Protein AF-A0A2S0S4C8-F1 (afdb_monomer_lite)

Organism: NCBI:txid104198

Structure (mmCIF, N/CA/C/O backbone):
data_AF-A0A2S0S4C8-F1
#
_entry.id   AF-A0A2S0S4C8-F1
#
loop_
_atom_site.group_PDB
_atom_site.id
_atom_site.type_symbol
_atom_site.label_atom_id
_atom_site.label_alt_id
_atom_site.label_comp_id
_atom_site.label_asym_id
_atom_site.label_entity_id
_atom_site.label_seq_id
_atom_site.pdbx_PDB_ins_code
_atom_site.Cartn_x
_atom_site.Cartn_y
_atom_site.Cartn_z
_atom_site.occupancy
_atom_site.B_iso_or_equiv
_atom_site.auth_seq_id
_atom_site.auth_comp_id
_atom_site.auth_asym_id
_atom_site.auth_atom_id
_atom_site.pdbx_PDB_model_num
ATOM 1 N N . MET A 1 1 ? 17.333 23.451 -3.958 1.00 35.09 1 MET A N 1
ATOM 2 C CA . MET A 1 1 ? 18.362 22.528 -4.488 1.00 35.09 1 MET A CA 1
ATOM 3 C C . MET A 1 1 ? 17.725 21.161 -4.698 1.00 35.09 1 MET A C 1
ATOM 5 O O . MET A 1 1 ? 17.191 20.612 -3.745 1.00 35.09 1 MET A O 1
ATOM 9 N N . LYS A 1 2 ? 17.699 20.638 -5.932 1.00 35.78 2 LYS A N 1
ATOM 10 C CA . LYS A 1 2 ? 17.248 19.262 -6.200 1.00 35.78 2 LYS A CA 1
ATOM 11 C C . LYS A 1 2 ? 18.359 18.315 -5.744 1.00 35.78 2 LYS A C 1
ATOM 13 O O . LYS A 1 2 ? 19.420 18.303 -6.359 1.00 35.78 2 LYS A O 1
ATOM 18 N N . HIS A 1 3 ? 18.138 17.565 -4.667 1.00 39.59 3 HIS A N 1
ATOM 19 C CA . HIS A 1 3 ? 19.027 16.464 -4.304 1.00 39.59 3 HIS A CA 1
ATOM 20 C C . HIS A 1 3 ? 18.935 15.401 -5.400 1.00 39.59 3 HIS A C 1
ATOM 22 O O . HIS A 1 3 ? 17.893 14.778 -5.596 1.00 39.59 3 HIS A O 1
ATOM 28 N N . ILE A 1 4 ? 20.014 15.251 -6.164 1.00 44.78 4 ILE A N 1
ATOM 29 C CA . ILE A 1 4 ? 20.167 14.166 -7.127 1.00 44.78 4 ILE A CA 1
ATOM 30 C C . ILE A 1 4 ? 20.484 12.928 -6.290 1.00 44.78 4 ILE A C 1
ATOM 32 O O . I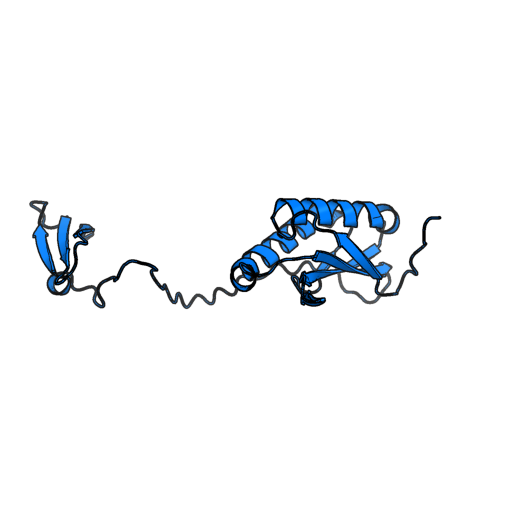LE A 1 4 ? 21.588 12.805 -5.761 1.00 44.78 4 ILE A O 1
ATOM 36 N N . ASN A 1 5 ? 19.494 12.054 -6.100 1.00 52.09 5 ASN A N 1
ATOM 37 C CA . ASN A 1 5 ? 19.708 10.805 -5.379 1.00 52.09 5 ASN A CA 1
ATOM 38 C C . ASN A 1 5 ? 20.685 9.923 -6.166 1.00 52.09 5 ASN A C 1
ATOM 40 O O . ASN A 1 5 ? 20.527 9.774 -7.382 1.00 52.09 5 ASN A O 1
ATOM 44 N N . PRO A 1 6 ? 21.696 9.333 -5.508 1.00 53.34 6 PRO A N 1
ATOM 45 C CA . PRO A 1 6 ? 22.630 8.450 -6.181 1.00 53.34 6 PRO A CA 1
ATOM 46 C C . PRO A 1 6 ? 21.874 7.236 -6.732 1.00 53.34 6 PRO A C 1
ATOM 48 O O . PRO A 1 6 ? 21.237 6.484 -5.992 1.00 53.34 6 PRO A O 1
ATOM 51 N N . ILE A 1 7 ? 21.962 7.055 -8.052 1.00 60.59 7 ILE A N 1
ATOM 52 C CA . ILE A 1 7 ? 21.388 5.942 -8.817 1.00 60.59 7 ILE A CA 1
ATOM 53 C C . ILE A 1 7 ? 22.094 4.650 -8.374 1.00 60.59 7 ILE A C 1
ATOM 55 O O . ILE A 1 7 ? 23.084 4.253 -8.980 1.00 60.59 7 ILE A O 1
ATOM 59 N N . SER A 1 8 ? 21.688 4.074 -7.236 1.00 66.00 8 SER A N 1
ATOM 60 C CA . SER A 1 8 ? 22.036 2.727 -6.724 1.00 66.00 8 SER A CA 1
ATOM 61 C C . SER A 1 8 ? 21.808 2.556 -5.213 1.00 66.00 8 SER A C 1
ATOM 63 O O . SER A 1 8 ? 21.848 1.417 -4.732 1.00 66.00 8 SER A O 1
ATOM 65 N N . ALA A 1 9 ? 21.563 3.625 -4.451 1.00 83.94 9 ALA A N 1
ATOM 66 C CA . ALA A 1 9 ? 21.310 3.525 -3.013 1.00 83.94 9 ALA A CA 1
ATOM 67 C C . ALA A 1 9 ? 19.819 3.328 -2.706 1.00 83.94 9 ALA A C 1
ATOM 69 O O . ALA A 1 9 ? 18.946 3.787 -3.446 1.00 83.94 9 ALA A O 1
ATOM 70 N N . TRP A 1 10 ? 19.531 2.649 -1.596 1.00 90.31 10 TRP A N 1
ATOM 71 C CA . TRP A 1 10 ? 18.191 2.674 -1.016 1.00 90.31 10 TRP A CA 1
ATOM 72 C C . TRP A 1 10 ? 17.908 4.068 -0.471 1.00 90.31 10 TRP A C 1
ATOM 74 O O . TRP A 1 10 ? 18.728 4.627 0.253 1.00 90.31 10 TRP A O 1
ATOM 84 N N . THR A 1 11 ? 16.751 4.609 -0.828 1.00 93.06 11 THR A N 1
ATOM 85 C CA . THR A 1 11 ? 16.300 5.933 -0.411 1.00 93.06 11 THR A CA 1
ATOM 86 C C . THR A 1 11 ? 14.918 5.834 0.211 1.00 93.06 11 THR A C 1
ATOM 88 O O . THR A 1 11 ? 14.076 5.079 -0.272 1.00 93.06 11 THR A O 1
ATOM 91 N N . ASP A 1 12 ? 14.674 6.627 1.249 1.00 9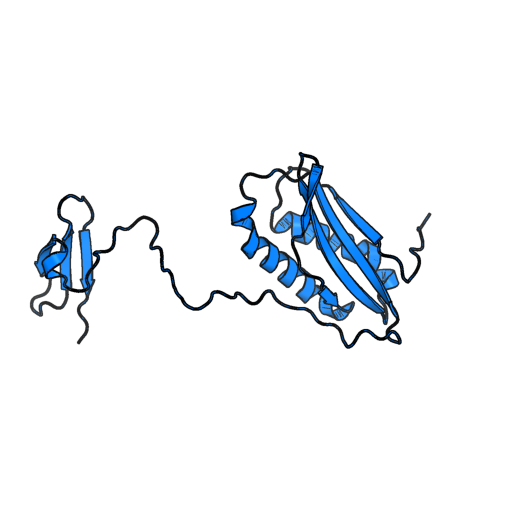4.81 12 ASP A N 1
ATOM 92 C CA . ASP A 1 12 ? 13.360 6.749 1.868 1.00 94.81 12 ASP A CA 1
ATOM 93 C C . ASP A 1 12 ? 12.702 8.071 1.469 1.00 94.81 12 ASP A C 1
ATOM 95 O O . ASP A 1 12 ? 13.284 9.147 1.601 1.00 94.81 12 ASP A O 1
ATOM 99 N N . TYR A 1 13 ? 11.455 7.988 1.020 1.00 95.75 13 TYR A N 1
ATOM 100 C CA . TYR A 1 13 ? 10.559 9.128 0.878 1.00 95.75 13 TYR A CA 1
ATOM 101 C C . TYR A 1 13 ? 9.462 9.025 1.941 1.00 95.75 13 TYR A C 1
ATOM 103 O O . TYR A 1 13 ? 8.756 8.021 2.010 1.00 95.75 13 TYR A O 1
ATOM 111 N N . SER A 1 14 ? 9.336 10.043 2.793 1.00 96.06 14 SER A N 1
ATOM 112 C CA . SER A 1 14 ? 8.334 10.080 3.865 1.00 96.06 14 SER A CA 1
ATOM 113 C C . SER A 1 14 ? 7.162 10.984 3.489 1.00 96.06 14 SER A C 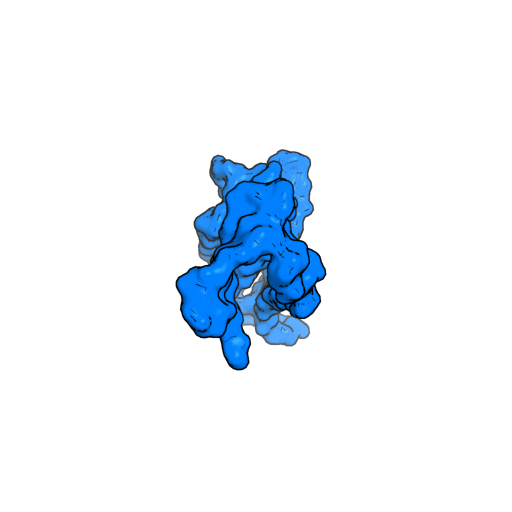1
ATOM 115 O O . SER A 1 14 ? 7.367 12.071 2.955 1.00 96.06 14 SER A O 1
ATOM 117 N N . TYR A 1 15 ? 5.950 10.546 3.815 1.00 96.31 15 TYR A N 1
ATOM 118 C CA . TYR A 1 15 ? 4.716 11.311 3.683 1.00 96.31 15 TYR A CA 1
ATOM 119 C C . TYR A 1 15 ? 4.007 11.362 5.037 1.00 96.31 15 TYR A C 1
ATOM 121 O O . TYR A 1 15 ? 3.590 10.323 5.555 1.00 96.31 15 TYR A O 1
ATOM 129 N N . GLU A 1 16 ? 3.892 12.560 5.603 1.00 94.88 16 GLU A N 1
ATOM 130 C CA . GLU A 1 16 ? 3.265 12.792 6.908 1.00 94.88 16 GLU A CA 1
ATOM 131 C C . GLU A 1 16 ? 1.737 12.650 6.814 1.00 94.88 16 GLU A C 1
ATOM 133 O O . GLU A 1 16 ? 1.103 13.138 5.873 1.00 94.88 16 GLU A O 1
ATOM 138 N N . LEU A 1 17 ? 1.136 11.970 7.791 1.00 92.44 17 LEU A N 1
ATOM 139 C CA . LEU A 1 17 ? -0.309 11.781 7.892 1.00 92.44 17 LEU A CA 1
ATOM 140 C C . LEU A 1 17 ? -0.888 12.816 8.857 1.00 92.44 17 LEU A C 1
ATOM 142 O O . LEU A 1 17 ? -0.623 12.781 10.051 1.00 92.44 17 LEU A O 1
ATOM 146 N N . THR A 1 18 ? -1.731 13.718 8.357 1.00 87.31 18 THR A N 1
ATOM 147 C CA . THR A 1 18 ? -2.266 14.831 9.164 1.00 87.31 18 THR A CA 1
ATOM 148 C C . THR A 1 18 ? -3.228 14.397 10.266 1.00 87.31 18 THR A C 1
ATOM 150 O O . THR A 1 18 ? -3.340 15.073 11.279 1.00 87.31 18 THR A O 1
ATOM 153 N N . ASN A 1 19 ? -3.945 13.290 10.063 1.00 86.44 19 ASN A N 1
ATOM 154 C CA . ASN A 1 19 ? -5.034 12.867 10.949 1.00 86.44 19 ASN A CA 1
ATOM 155 C C . ASN A 1 19 ? -4.676 11.616 11.757 1.00 86.44 19 ASN A C 1
ATOM 157 O O . ASN A 1 19 ? -5.566 10.989 12.315 1.00 86.44 19 ASN A O 1
ATOM 161 N N . HIS A 1 20 ? -3.413 11.186 11.720 1.00 90.00 20 HIS A N 1
ATOM 162 C CA . HIS A 1 20 ? -2.922 9.938 12.310 1.00 90.00 20 HIS A CA 1
ATOM 163 C C . HIS A 1 20 ? -3.658 8.644 11.909 1.00 90.00 20 HIS A C 1
ATOM 165 O O . HIS A 1 20 ? -3.426 7.578 12.476 1.00 90.00 20 HIS A O 1
ATOM 171 N N . VAL A 1 21 ? -4.509 8.706 10.882 1.00 87.12 21 VAL A N 1
ATOM 172 C CA . VAL A 1 21 ? -5.279 7.577 10.356 1.00 87.12 21 VAL A CA 1
ATOM 173 C C . VAL A 1 21 ? -4.834 7.279 8.930 1.00 87.12 21 VAL A C 1
ATOM 175 O O . VAL A 1 21 ? -4.755 8.167 8.073 1.00 87.12 21 VAL A O 1
ATOM 178 N N . LEU A 1 22 ? -4.581 6.000 8.656 1.00 89.19 22 LEU A N 1
ATOM 179 C CA . LEU A 1 22 ? -4.247 5.531 7.320 1.00 89.19 22 LEU A CA 1
ATOM 180 C C . LEU A 1 22 ? -5.507 5.089 6.566 1.00 89.19 22 LEU A C 1
ATOM 182 O O . LEU A 1 22 ? -6.015 3.980 6.738 1.00 89.19 22 LEU A O 1
ATOM 186 N N . THR A 1 23 ? -6.007 5.968 5.705 1.00 90.19 23 THR A N 1
ATOM 187 C CA . THR A 1 23 ? -7.168 5.722 4.851 1.00 90.19 23 THR A CA 1
ATOM 188 C C . THR A 1 23 ? -6.739 5.359 3.432 1.00 90.19 23 THR A C 1
ATOM 190 O O . THR A 1 23 ? -5.594 5.556 3.018 1.00 90.19 23 THR A O 1
ATOM 193 N N . ARG A 1 24 ? -7.689 4.847 2.643 1.00 90.94 24 ARG A N 1
ATOM 194 C CA . ARG A 1 24 ? -7.493 4.634 1.203 1.00 90.94 24 ARG A CA 1
ATOM 195 C C . ARG A 1 24 ? -7.054 5.927 0.504 1.00 90.94 24 ARG A C 1
ATOM 197 O O . ARG A 1 24 ? -6.123 5.911 -0.295 1.00 90.94 24 ARG A O 1
ATOM 204 N N . ASP A 1 25 ? -7.678 7.048 0.854 1.00 91.81 25 ASP A N 1
ATOM 205 C CA . ASP A 1 25 ? -7.375 8.348 0.256 1.00 91.81 25 ASP A CA 1
ATOM 206 C C . ASP A 1 25 ? -5.981 8.851 0.627 1.00 91.81 25 ASP A C 1
ATOM 208 O O . ASP A 1 25 ? -5.290 9.409 -0.229 1.00 91.81 25 ASP A O 1
ATOM 212 N N . SER A 1 26 ? -5.537 8.653 1.874 1.00 92.38 26 SER A N 1
ATOM 213 C CA . SER A 1 26 ? -4.185 9.056 2.265 1.00 92.38 26 SER A CA 1
ATOM 214 C C . SER A 1 26 ? -3.122 8.202 1.576 1.00 92.38 26 SER A C 1
ATOM 216 O O . SER A 1 26 ? -2.123 8.755 1.120 1.00 92.38 26 SER A O 1
ATOM 218 N N . LEU A 1 27 ? -3.368 6.903 1.371 1.00 93.19 27 LEU A N 1
ATOM 219 C CA . LEU A 1 27 ? -2.497 6.044 0.559 1.00 93.19 27 LEU A CA 1
ATOM 220 C C . LEU A 1 27 ? -2.403 6.513 -0.895 1.00 93.19 27 LEU A C 1
ATOM 222 O O .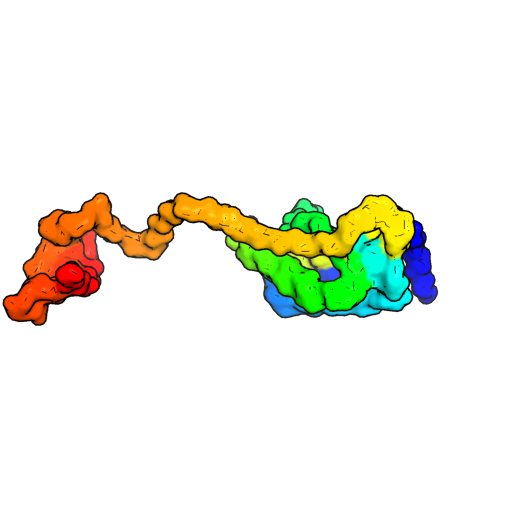 LEU A 1 27 ? -1.297 6.595 -1.432 1.00 93.19 27 LEU A O 1
ATOM 226 N N . ILE A 1 28 ? -3.528 6.861 -1.525 1.00 93.94 28 ILE A N 1
ATOM 227 C CA . ILE A 1 28 ? -3.537 7.372 -2.903 1.00 93.94 28 ILE A CA 1
ATOM 228 C C . ILE A 1 28 ? -2.757 8.689 -2.982 1.00 93.94 28 ILE A C 1
ATOM 230 O O . ILE A 1 28 ? -1.865 8.831 -3.818 1.00 93.94 28 ILE A O 1
ATOM 234 N N . LYS A 1 29 ? -3.038 9.643 -2.085 1.00 94.75 29 LYS A N 1
ATOM 235 C CA . LYS A 1 29 ? -2.341 10.940 -2.043 1.00 94.75 29 LYS A CA 1
ATOM 236 C C . LYS A 1 29 ? -0.837 10.774 -1.833 1.00 94.75 29 LYS A C 1
ATOM 238 O O . LYS A 1 29 ? -0.052 11.392 -2.551 1.00 94.75 29 LYS A O 1
ATOM 243 N N . ALA A 1 30 ? -0.436 9.917 -0.899 1.00 94.94 30 ALA A N 1
ATOM 244 C CA . ALA A 1 30 ? 0.964 9.635 -0.613 1.00 94.94 30 ALA A CA 1
ATOM 245 C C . ALA A 1 30 ? 1.670 8.974 -1.804 1.00 94.94 30 ALA A C 1
ATOM 247 O O . ALA A 1 30 ? 2.771 9.378 -2.171 1.00 94.94 30 ALA A O 1
ATOM 248 N N . THR A 1 31 ? 1.011 8.015 -2.461 1.00 9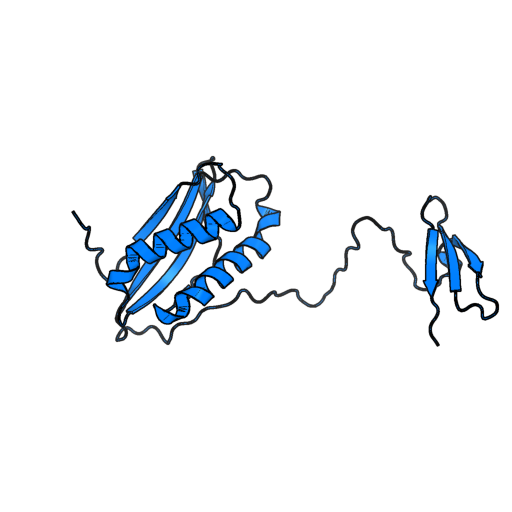3.69 31 THR A N 1
ATOM 249 C CA . THR A 1 31 ? 1.546 7.321 -3.643 1.00 93.69 31 THR A CA 1
ATOM 250 C C . THR A 1 31 ? 1.689 8.272 -4.836 1.00 93.69 31 THR A C 1
ATOM 252 O O . THR A 1 31 ? 2.689 8.218 -5.552 1.00 93.69 31 THR A O 1
ATOM 255 N N . ASN A 1 32 ? 0.732 9.183 -5.039 1.00 94.06 32 ASN A N 1
ATOM 256 C CA . ASN A 1 32 ? 0.811 10.252 -6.044 1.00 94.06 32 ASN A CA 1
ATOM 257 C C . ASN A 1 32 ? 1.956 11.230 -5.753 1.00 94.06 32 ASN A C 1
ATOM 259 O O . ASN A 1 32 ? 2.687 11.624 -6.665 1.00 94.06 32 ASN A O 1
ATOM 263 N N . SER A 1 33 ? 2.130 11.614 -4.486 1.00 94.50 33 SER A N 1
ATOM 264 C CA . SER A 1 33 ? 3.199 12.523 -4.065 1.00 94.50 33 SER A CA 1
ATOM 265 C C . SER A 1 33 ? 4.586 11.897 -4.246 1.00 94.50 33 SER A C 1
ATOM 267 O O . SER A 1 33 ? 5.464 12.506 -4.860 1.00 94.50 33 SER A O 1
ATOM 269 N N . PHE A 1 34 ? 4.749 10.639 -3.824 1.00 94.06 34 PHE A N 1
ATOM 270 C CA . PHE A 1 34 ? 5.953 9.844 -4.059 1.00 94.06 34 PHE A CA 1
ATOM 271 C C . PHE A 1 34 ? 6.290 9.760 -5.549 1.00 94.06 34 PHE A C 1
ATOM 273 O O . PHE A 1 34 ? 7.405 10.073 -5.955 1.00 94.06 34 PHE A O 1
ATOM 280 N N . TYR A 1 35 ? 5.319 9.391 -6.383 1.00 91.00 35 TYR A N 1
ATOM 281 C CA . TYR A 1 35 ? 5.544 9.257 -7.817 1.00 91.00 35 TYR A CA 1
ATOM 282 C C . TYR A 1 35 ? 5.943 10.577 -8.469 1.00 91.00 35 TYR A C 1
ATOM 284 O O . TYR A 1 35 ? 6.884 10.619 -9.256 1.00 91.00 35 TYR A O 1
ATOM 292 N N . SER A 1 36 ? 5.282 11.670 -8.091 1.00 90.50 36 SER A N 1
ATOM 293 C CA . SER A 1 36 ? 5.623 13.003 -8.589 1.00 90.50 36 SER A CA 1
ATOM 294 C C . SER A 1 36 ? 7.068 13.375 -8.239 1.00 90.50 36 SER A C 1
ATOM 296 O O . SER A 1 36 ? 7.769 13.937 -9.080 1.00 90.50 36 SER A O 1
ATOM 298 N N . ASN A 1 37 ? 7.540 12.994 -7.043 1.00 89.62 37 ASN A N 1
ATOM 299 C CA . ASN A 1 37 ? 8.915 13.216 -6.587 1.00 89.62 37 ASN A CA 1
ATOM 300 C C . ASN A 1 37 ? 9.960 12.475 -7.439 1.00 89.62 37 ASN A C 1
ATOM 302 O O . ASN A 1 37 ? 11.006 13.047 -7.745 1.00 89.62 37 ASN A O 1
ATOM 306 N N . ILE A 1 38 ? 9.675 11.232 -7.835 1.00 87.00 38 ILE A N 1
ATOM 307 C CA . ILE A 1 38 ? 10.644 10.390 -8.551 1.00 87.00 38 ILE A CA 1
ATOM 308 C C . ILE A 1 38 ? 10.472 10.403 -10.073 1.00 87.00 38 ILE A C 1
ATOM 310 O O . ILE A 1 38 ? 11.409 10.033 -10.771 1.00 87.00 38 ILE A O 1
ATOM 314 N N . SER A 1 39 ? 9.326 10.853 -10.597 1.00 83.38 39 SER A N 1
ATOM 315 C CA . SER A 1 39 ? 8.906 10.740 -12.009 1.00 83.38 39 SER A CA 1
ATOM 316 C C . SER A 1 39 ? 9.975 11.137 -13.032 1.00 83.38 39 SER A C 1
ATOM 318 O O . SER A 1 39 ? 10.177 10.436 -14.023 1.00 83.38 39 SER A O 1
ATOM 320 N N . THR A 1 40 ? 10.723 12.211 -12.770 1.00 80.81 40 THR A N 1
ATOM 321 C CA . THR A 1 40 ? 11.775 12.708 -13.670 1.00 80.81 40 THR A CA 1
ATOM 322 C C . THR A 1 40 ? 12.978 11.769 -13.787 1.00 80.81 40 THR A C 1
ATOM 324 O O . THR A 1 40 ? 13.780 11.918 -14.700 1.00 80.81 40 THR A O 1
ATOM 327 N N . GLN A 1 41 ? 13.135 10.828 -12.855 1.00 76.56 41 GLN A N 1
ATOM 328 C CA . GLN A 1 41 ? 14.256 9.887 -12.776 1.00 76.56 41 GLN A CA 1
ATOM 329 C C . GLN A 1 41 ? 13.906 8.508 -13.359 1.00 76.56 41 GLN A C 1
ATOM 331 O O . GLN A 1 41 ? 14.766 7.640 -13.409 1.00 76.56 41 GLN A O 1
ATOM 336 N N . LEU A 1 42 ? 12.660 8.282 -13.789 1.00 73.44 42 LEU A N 1
ATOM 337 C CA . LEU A 1 42 ? 12.150 6.934 -14.073 1.00 73.44 42 LEU A CA 1
ATOM 338 C C . LEU A 1 42 ? 12.225 6.497 -15.540 1.00 73.44 42 LEU A C 1
ATOM 340 O O . LEU A 1 42 ? 11.921 5.342 -15.845 1.00 73.44 42 LEU A O 1
ATOM 344 N N . TYR A 1 43 ? 12.591 7.389 -16.461 1.00 78.06 43 TYR A N 1
ATOM 345 C CA . TYR A 1 43 ? 12.609 7.056 -17.885 1.00 78.06 43 TYR A CA 1
ATOM 346 C C . TYR A 1 43 ? 13.665 5.980 -18.175 1.00 78.06 43 TYR A C 1
ATOM 348 O O . TYR A 1 43 ? 14.853 6.194 -17.938 1.00 78.06 43 TYR A O 1
ATOM 356 N N . GLY A 1 44 ? 13.222 4.814 -18.660 1.00 77.38 44 GLY A N 1
ATOM 357 C CA . GLY A 1 44 ? 14.097 3.671 -18.943 1.00 77.38 44 GLY A CA 1
ATOM 358 C C . GLY A 1 44 ? 14.718 3.021 -17.700 1.00 77.38 44 GLY A C 1
ATOM 359 O O . GLY A 1 44 ? 15.813 2.467 -17.787 1.00 77.38 44 GLY A O 1
ATOM 360 N N . GLN A 1 45 ? 14.067 3.116 -16.535 1.00 85.75 45 GLN A N 1
ATOM 361 C CA . GLN A 1 45 ? 14.578 2.577 -15.270 1.00 85.75 45 GLN A CA 1
ATOM 362 C C . GLN A 1 45 ? 13.546 1.668 -14.589 1.00 85.75 45 GLN A C 1
ATOM 364 O O . GLN A 1 45 ? 12.336 1.832 -14.758 1.00 85.75 45 GLN A O 1
ATOM 369 N N . ILE A 1 46 ? 14.039 0.699 -13.814 1.00 87.56 46 ILE A N 1
ATOM 370 C CA . ILE A 1 46 ? 13.226 -0.179 -12.961 1.00 87.56 46 ILE A CA 1
ATOM 371 C C . ILE A 1 46 ? 13.334 0.316 -11.523 1.00 87.56 46 ILE A C 1
ATOM 373 O O . ILE A 1 46 ? 14.419 0.644 -11.044 1.00 87.56 46 ILE A O 1
ATOM 377 N N . ILE A 1 47 ? 12.212 0.346 -10.814 1.00 89.12 47 ILE A N 1
ATOM 378 C CA . ILE A 1 47 ? 12.138 0.799 -9.427 1.00 89.12 47 ILE A CA 1
ATOM 379 C C . ILE A 1 47 ? 11.780 -0.390 -8.555 1.00 89.12 47 ILE A C 1
ATOM 381 O O . ILE A 1 47 ? 10.741 -1.013 -8.760 1.00 89.12 47 ILE A O 1
ATOM 385 N N . SER A 1 48 ? 12.615 -0.660 -7.559 1.00 91.12 48 SER A N 1
ATOM 386 C CA . SER A 1 48 ? 12.292 -1.556 -6.452 1.00 91.12 48 SER A CA 1
ATOM 387 C C . SER A 1 48 ? 11.689 -0.723 -5.325 1.00 91.12 48 SER A C 1
ATOM 389 O O . SER A 1 48 ? 12.329 0.225 -4.876 1.00 91.12 48 SER A O 1
ATOM 391 N N . LEU A 1 49 ? 10.486 -1.050 -4.855 1.00 93.62 49 LEU A N 1
ATOM 392 C CA . LEU A 1 49 ? 9.752 -0.295 -3.833 1.00 93.62 49 LEU A CA 1
ATOM 393 C C . LEU A 1 49 ? 9.226 -1.202 -2.725 1.00 93.62 49 LEU A C 1
ATOM 395 O O . LEU A 1 49 ? 8.658 -2.263 -2.975 1.00 93.62 49 LEU A O 1
ATOM 399 N N . GLN A 1 50 ? 9.342 -0.723 -1.493 1.00 94.94 50 GLN A N 1
ATOM 400 C CA . GLN A 1 50 ? 8.659 -1.256 -0.328 1.00 94.94 50 GLN A CA 1
ATOM 401 C C . GLN A 1 50 ? 7.994 -0.115 0.443 1.00 94.94 50 GLN A C 1
ATOM 403 O O . GLN A 1 50 ? 8.639 0.875 0.785 1.00 94.94 50 GLN A O 1
ATOM 408 N N . VAL A 1 51 ? 6.709 -0.274 0.754 1.00 95.69 51 VAL A N 1
ATOM 409 C CA . VAL A 1 51 ? 5.951 0.695 1.549 1.00 95.69 51 VAL A CA 1
ATOM 410 C C . VAL A 1 51 ? 5.913 0.241 3.001 1.00 95.69 51 VAL A C 1
ATOM 412 O O . VAL A 1 51 ? 5.629 -0.923 3.306 1.00 95.69 51 VAL A O 1
ATOM 415 N N . LYS A 1 52 ? 6.193 1.175 3.901 1.00 95.56 52 LYS A N 1
ATOM 416 C CA . LYS A 1 52 ? 6.182 1.010 5.352 1.00 95.56 52 LYS A CA 1
ATOM 417 C C . LYS A 1 52 ? 5.344 2.119 5.982 1.00 95.56 52 LYS A C 1
ATOM 419 O O . LYS A 1 52 ? 5.086 3.148 5.366 1.00 95.56 52 LYS A O 1
ATOM 424 N N . VAL A 1 53 ? 4.969 1.917 7.232 1.00 94.94 53 VAL A N 1
ATOM 425 C CA . VAL A 1 53 ? 4.352 2.925 8.093 1.00 94.94 53 VAL A CA 1
ATOM 426 C C . VAL A 1 53 ? 5.141 3.073 9.369 1.00 94.94 53 VAL A C 1
ATOM 428 O O . VAL A 1 53 ? 5.671 2.089 9.892 1.00 94.94 53 VAL A O 1
ATOM 431 N N . LYS A 1 54 ? 5.196 4.302 9.870 1.00 95.62 54 LYS A N 1
ATOM 432 C CA . LYS A 1 54 ? 5.642 4.606 11.221 1.00 95.62 54 LYS A CA 1
ATOM 433 C C . LYS A 1 54 ? 4.413 4.864 12.086 1.00 95.62 54 LYS A C 1
ATOM 435 O O . LYS A 1 54 ? 3.593 5.713 11.751 1.00 95.62 54 LYS A O 1
ATOM 440 N N . VAL A 1 55 ? 4.296 4.106 13.163 1.00 94.12 55 VAL A N 1
ATOM 441 C CA . VAL A 1 55 ? 3.269 4.259 14.200 1.00 94.12 55 VAL A CA 1
ATOM 442 C C . VAL A 1 55 ? 3.719 5.354 15.175 1.00 94.12 55 VAL A C 1
ATOM 444 O O . VAL A 1 55 ? 4.927 5.543 15.345 1.00 94.12 55 VAL A O 1
ATOM 447 N N . THR A 1 56 ? 2.782 6.042 15.830 1.00 90.62 56 THR A N 1
ATOM 448 C CA . THR A 1 56 ? 3.050 7.115 16.817 1.00 90.62 56 THR A CA 1
ATOM 449 C C . THR A 1 56 ? 4.013 6.695 17.931 1.00 90.62 56 THR A C 1
ATOM 451 O O . THR A 1 56 ? 4.845 7.475 18.386 1.00 90.62 56 THR A O 1
ATOM 454 N N . ASN A 1 57 ? 3.996 5.418 18.323 1.00 88.38 57 ASN A N 1
ATOM 455 C CA . ASN A 1 57 ? 4.941 4.846 19.289 1.00 88.38 57 ASN A CA 1
ATOM 456 C C . ASN A 1 57 ? 6.376 4.648 18.745 1.00 88.38 57 ASN A C 1
ATOM 458 O O . ASN A 1 57 ? 7.212 4.026 19.399 1.00 88.38 57 ASN A O 1
ATOM 462 N N . GLY A 1 58 ? 6.664 5.120 17.532 1.00 89.69 58 GLY A N 1
ATOM 463 C CA . GLY A 1 58 ? 7.963 5.022 16.874 1.00 89.69 58 GLY A CA 1
ATOM 464 C C . GLY A 1 58 ? 8.200 3.724 16.101 1.00 89.69 58 GLY A C 1
ATOM 465 O O . GLY A 1 58 ? 9.155 3.656 15.324 1.00 89.69 58 GLY A O 1
ATOM 466 N N . ALA A 1 59 ? 7.350 2.704 16.258 1.00 92.19 59 ALA A N 1
ATOM 467 C CA . ALA A 1 59 ? 7.528 1.429 15.578 1.00 92.19 59 ALA A CA 1
ATOM 468 C C . ALA A 1 59 ? 7.327 1.565 14.064 1.00 92.19 59 ALA A C 1
ATOM 470 O O . ALA A 1 59 ? 6.367 2.173 13.593 1.00 92.19 59 ALA A O 1
ATOM 471 N N . ILE A 1 60 ? 8.204 0.922 13.291 1.00 94.06 60 ILE A N 1
ATOM 472 C CA . ILE A 1 60 ? 8.077 0.840 11.835 1.00 94.06 60 ILE A CA 1
ATOM 473 C C . ILE A 1 60 ? 7.537 -0.539 11.453 1.00 94.06 60 ILE A C 1
ATOM 475 O O . ILE A 1 60 ? 7.960 -1.573 11.987 1.00 94.06 60 ILE A O 1
ATOM 479 N N . ARG A 1 61 ? 6.570 -0.557 10.535 1.00 91.31 61 ARG A N 1
ATOM 480 C CA . ARG A 1 61 ? 5.917 -1.772 10.043 1.00 91.31 61 ARG A CA 1
ATOM 481 C C . ARG A 1 61 ? 5.847 -1.752 8.526 1.00 91.31 61 ARG A C 1
ATOM 483 O O . ARG A 1 61 ? 5.453 -0.764 7.920 1.00 91.31 61 ARG A O 1
ATOM 490 N N . THR A 1 62 ? 6.220 -2.862 7.909 1.00 93.12 62 THR A N 1
ATOM 491 C CA . THR A 1 62 ? 6.172 -3.016 6.456 1.00 93.12 62 THR A CA 1
ATOM 492 C C . THR A 1 62 ? 4.756 -3.365 5.999 1.00 93.12 62 THR A C 1
ATOM 494 O O . THR A 1 62 ? 4.185 -4.357 6.459 1.00 93.12 62 THR A O 1
ATOM 497 N N . ILE A 1 63 ? 4.207 -2.601 5.051 1.00 90.50 63 ILE A N 1
ATOM 498 C CA . ILE A 1 63 ? 2.894 -2.852 4.438 1.00 90.50 63 ILE A CA 1
ATOM 499 C C . ILE A 1 63 ? 3.041 -3.804 3.254 1.00 90.50 63 ILE A C 1
ATOM 501 O O . ILE A 1 63 ? 2.379 -4.841 3.225 1.00 90.50 63 ILE A O 1
ATOM 505 N N . THR A 1 64 ? 3.943 -3.520 2.319 1.00 90.94 64 THR A N 1
ATOM 506 C CA . THR A 1 64 ? 4.042 -4.287 1.069 1.00 90.94 64 THR A CA 1
ATOM 507 C C . THR A 1 64 ? 5.236 -5.233 1.062 1.00 90.94 64 THR A C 1
ATOM 509 O O . THR A 1 64 ? 6.239 -5.032 1.751 1.00 90.94 64 THR A O 1
ATOM 512 N N . ARG A 1 65 ? 5.175 -6.264 0.216 1.00 90.00 65 ARG A N 1
ATOM 513 C CA . ARG A 1 65 ? 6.405 -6.924 -0.244 1.00 90.00 65 ARG A CA 1
ATOM 514 C C . ARG A 1 65 ? 7.194 -5.974 -1.151 1.00 90.00 65 ARG A C 1
ATOM 516 O O . ARG A 1 65 ? 6.733 -4.872 -1.454 1.00 90.00 65 ARG A O 1
ATOM 523 N N . LEU A 1 66 ? 8.391 -6.396 -1.546 1.00 91.25 66 LEU A N 1
ATOM 524 C CA . LEU A 1 66 ? 9.158 -5.668 -2.546 1.00 91.25 66 LEU A CA 1
ATOM 525 C C . LEU A 1 66 ? 8.447 -5.752 -3.903 1.00 91.25 66 LEU A C 1
ATOM 527 O O . LEU A 1 66 ? 8.107 -6.848 -4.351 1.00 91.25 66 LEU A O 1
ATOM 531 N N . ILE A 1 67 ? 8.215 -4.600 -4.524 1.00 91.50 67 ILE A N 1
ATOM 532 C CA . ILE A 1 67 ? 7.543 -4.448 -5.816 1.00 91.50 67 ILE A CA 1
ATOM 533 C C . ILE A 1 67 ? 8.562 -3.892 -6.802 1.00 91.50 67 ILE A C 1
ATOM 535 O O . ILE A 1 67 ? 9.161 -2.857 -6.522 1.00 91.50 67 ILE A O 1
ATOM 539 N N . ASN A 1 68 ? 8.717 -4.541 -7.954 1.00 90.56 68 ASN A N 1
ATOM 540 C CA . ASN A 1 68 ? 9.562 -4.042 -9.035 1.00 90.56 68 ASN A CA 1
ATOM 541 C C . ASN A 1 68 ? 8.670 -3.547 -10.171 1.00 90.56 68 ASN A C 1
ATOM 543 O O . ASN A 1 68 ? 7.853 -4.316 -10.677 1.00 90.56 68 ASN A O 1
ATOM 547 N N . PHE A 1 69 ? 8.802 -2.286 -10.570 1.00 89.69 69 PHE A N 1
ATOM 548 C CA . PHE A 1 69 ? 7.919 -1.686 -11.571 1.00 89.69 69 PHE A CA 1
ATOM 549 C C . PHE A 1 69 ? 8.637 -0.650 -12.437 1.00 89.69 69 PHE A C 1
ATOM 551 O O . PHE A 1 69 ? 9.706 -0.152 -12.080 1.00 89.69 69 PHE A O 1
ATOM 558 N N . THR A 1 70 ? 8.038 -0.333 -13.583 1.00 88.44 70 THR A N 1
ATOM 559 C CA . THR A 1 70 ? 8.471 0.761 -14.465 1.00 88.44 70 THR A CA 1
ATOM 560 C C . THR A 1 70 ? 7.484 1.927 -14.409 1.00 88.44 70 THR A C 1
ATOM 562 O O . THR A 1 70 ? 6.395 1.804 -13.852 1.00 88.44 70 THR A O 1
ATOM 565 N N . LEU A 1 71 ? 7.827 3.067 -15.014 1.00 83.75 71 LEU A N 1
ATOM 566 C CA . LEU A 1 71 ? 6.943 4.240 -15.073 1.00 83.75 71 LEU A CA 1
ATOM 567 C C . LEU A 1 71 ? 5.525 3.905 -15.593 1.00 83.75 71 LEU A C 1
ATOM 569 O O . LEU A 1 71 ? 4.538 4.402 -15.056 1.00 83.75 71 LEU A O 1
ATOM 573 N N . SER A 1 72 ? 5.403 3.031 -16.597 1.00 85.81 72 SER A N 1
ATOM 574 C CA . SER A 1 72 ? 4.110 2.664 -17.199 1.00 85.81 72 SER A CA 1
ATOM 575 C C . SER A 1 72 ? 3.216 1.826 -16.279 1.00 85.81 72 SER A C 1
ATOM 577 O O . SER A 1 72 ? 2.003 1.774 -16.470 1.00 85.81 72 SER A O 1
ATOM 579 N N . ASP A 1 73 ? 3.788 1.199 -15.254 1.00 87.25 73 ASP A N 1
ATOM 580 C CA . ASP A 1 73 ? 3.076 0.328 -14.321 1.00 87.25 73 ASP A CA 1
ATOM 581 C C . ASP A 1 73 ? 2.463 1.069 -13.129 1.00 87.25 73 ASP A C 1
ATOM 583 O O . ASP A 1 73 ? 1.847 0.451 -12.259 1.00 87.25 73 ASP A O 1
ATOM 587 N N . TYR A 1 74 ? 2.620 2.390 -13.067 1.00 84.38 74 TYR A N 1
ATOM 588 C CA . TYR A 1 74 ? 2.237 3.194 -11.913 1.00 84.38 74 TYR A CA 1
ATOM 589 C C . TYR A 1 74 ? 0.801 2.947 -11.417 1.00 84.38 74 TYR A C 1
ATOM 591 O O . TYR A 1 74 ? 0.570 2.771 -10.218 1.00 84.38 74 TYR A O 1
ATOM 599 N N . SER A 1 75 ? -0.164 2.872 -12.337 1.00 84.81 75 SER A N 1
ATOM 600 C CA . SER A 1 75 ? -1.566 2.607 -11.997 1.00 84.81 75 SER A CA 1
ATOM 601 C C . SER A 1 75 ? -1.740 1.275 -11.259 1.00 84.81 75 SER A C 1
ATOM 603 O O . SER A 1 75 ? -2.491 1.203 -10.287 1.00 84.81 75 SER A O 1
ATOM 605 N N . LYS A 1 76 ? -0.985 0.242 -11.653 1.00 88.88 76 LYS A N 1
ATOM 606 C CA . LYS A 1 76 ? -0.995 -1.080 -11.012 1.00 88.88 76 LYS A CA 1
ATOM 607 C C . LYS A 1 76 ? -0.360 -1.042 -9.625 1.00 88.88 76 LYS A C 1
ATOM 609 O O . LYS A 1 76 ? -0.837 -1.724 -8.723 1.00 88.88 76 LYS A O 1
ATOM 614 N N . VAL A 1 77 ? 0.696 -0.247 -9.438 1.00 90.25 77 VAL A N 1
ATOM 615 C CA . VAL A 1 77 ? 1.374 -0.106 -8.137 1.00 90.25 77 VAL A CA 1
ATOM 616 C C . VAL A 1 77 ? 0.416 0.437 -7.086 1.00 90.25 77 VAL A C 1
ATOM 618 O O . VAL A 1 77 ? 0.345 -0.116 -5.990 1.00 90.25 77 VAL A O 1
ATOM 621 N N . ASN A 1 78 ? -0.360 1.467 -7.428 1.00 90.19 78 ASN A N 1
ATOM 622 C CA . ASN A 1 78 ? -1.344 2.032 -6.509 1.00 90.19 78 ASN A CA 1
ATOM 623 C C . ASN A 1 78 ? -2.391 0.980 -6.097 1.00 90.19 78 ASN A C 1
ATOM 625 O O . ASN A 1 78 ? -2.629 0.776 -4.909 1.00 90.19 78 ASN A O 1
ATOM 629 N N . SER A 1 79 ? -2.945 0.234 -7.061 1.00 90.44 79 SER A N 1
ATOM 630 C CA . SER A 1 79 ? -3.885 -0.861 -6.780 1.00 90.44 79 SER A CA 1
ATOM 631 C C . SER A 1 79 ? -3.294 -1.924 -5.851 1.00 90.44 79 SER A C 1
ATOM 633 O O . SER A 1 79 ? -3.957 -2.342 -4.907 1.00 90.44 79 SER A O 1
ATOM 635 N N . VAL A 1 80 ? -2.037 -2.318 -6.068 1.00 91.06 80 VAL A N 1
ATOM 636 C CA . VAL A 1 80 ? -1.359 -3.334 -5.249 1.00 91.06 80 VAL A CA 1
ATOM 637 C C . VAL A 1 80 ? -1.077 -2.847 -3.832 1.00 91.06 80 VAL A C 1
ATOM 639 O O . VAL A 1 80 ? -1.258 -3.605 -2.882 1.00 91.06 80 VAL A O 1
ATOM 642 N N . ILE A 1 81 ? -0.662 -1.589 -3.657 1.00 92.88 81 ILE A N 1
ATOM 643 C CA . ILE A 1 81 ? -0.471 -1.001 -2.322 1.00 92.88 81 ILE A CA 1
ATOM 644 C C . ILE A 1 81 ? -1.792 -1.006 -1.548 1.00 92.88 81 ILE A C 1
ATOM 646 O O . ILE A 1 81 ? -1.810 -1.396 -0.380 1.00 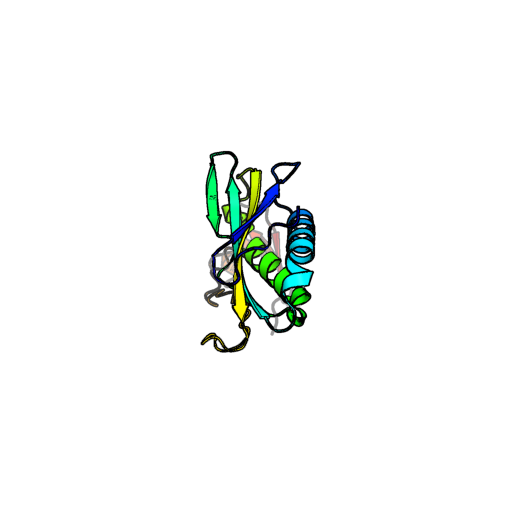92.88 81 ILE A O 1
ATOM 650 N N . LEU A 1 82 ? -2.888 -0.608 -2.200 1.00 91.56 82 LEU A N 1
ATOM 651 C CA . LEU A 1 82 ? -4.216 -0.620 -1.591 1.00 91.56 82 LEU A CA 1
ATOM 652 C C . LEU A 1 82 ? -4.639 -2.036 -1.198 1.00 91.56 82 LEU A C 1
ATOM 654 O O . LEU A 1 82 ? -5.095 -2.239 -0.081 1.00 91.56 82 LEU A O 1
ATOM 658 N N . GLU A 1 83 ? -4.434 -3.022 -2.066 1.00 90.12 83 GLU A N 1
ATOM 659 C CA . GLU A 1 83 ? -4.767 -4.417 -1.771 1.00 90.12 83 GLU A CA 1
ATOM 660 C C . GLU A 1 83 ? -3.959 -4.970 -0.586 1.00 90.12 83 GLU A C 1
ATOM 662 O O . GLU A 1 83 ? -4.517 -5.583 0.324 1.00 90.12 83 GLU A O 1
ATOM 667 N N . TYR A 1 84 ? -2.653 -4.684 -0.531 1.00 91.06 84 TYR A N 1
ATOM 668 C CA . TYR A 1 84 ? -1.823 -5.024 0.627 1.00 91.06 84 TYR A CA 1
ATOM 669 C C . TYR A 1 84 ? -2.320 -4.372 1.918 1.00 91.06 84 TYR A C 1
ATOM 671 O O . TYR A 1 84 ? -2.213 -4.985 2.981 1.00 91.06 84 TYR A O 1
ATOM 679 N N . TRP A 1 85 ? -2.818 -3.137 1.837 1.00 90.56 85 TRP A N 1
ATOM 680 C CA . TRP A 1 85 ? -3.373 -2.445 2.991 1.00 90.56 85 TRP A CA 1
ATOM 681 C C . TRP A 1 85 ? -4.681 -3.075 3.458 1.00 90.56 85 TRP A C 1
ATOM 683 O O . TRP A 1 85 ? -4.806 -3.351 4.645 1.00 90.56 85 TRP A O 1
ATOM 693 N N . GLU A 1 86 ? -5.615 -3.373 2.554 1.00 89.12 86 GLU A N 1
ATOM 694 C CA . GLU A 1 86 ? -6.887 -4.013 2.918 1.00 89.12 86 GLU A CA 1
ATOM 695 C C . GLU A 1 86 ? -6.664 -5.370 3.603 1.00 89.12 86 GLU A C 1
ATOM 697 O O . GLU A 1 86 ? -7.274 -5.642 4.629 1.00 89.12 86 GLU A O 1
ATOM 702 N N . LEU A 1 87 ? -5.715 -6.184 3.123 1.00 85.44 87 LEU A N 1
ATOM 703 C CA . LEU A 1 87 ? -5.366 -7.466 3.761 1.00 85.44 87 LEU A CA 1
ATOM 704 C C . LEU A 1 87 ? -4.762 -7.321 5.161 1.00 85.44 87 LEU A C 1
ATOM 706 O O . LEU A 1 87 ? -4.701 -8.289 5.921 1.00 85.44 87 LEU A O 1
ATOM 710 N N . LYS A 1 88 ? -4.228 -6.141 5.470 1.00 84.19 88 LYS A N 1
ATOM 711 C CA . LYS A 1 88 ? -3.552 -5.860 6.730 1.00 84.19 88 LYS A CA 1
ATOM 712 C C . LYS A 1 88 ? -4.408 -5.054 7.692 1.00 84.19 88 LYS A C 1
ATOM 714 O O . LYS A 1 88 ? -4.137 -5.151 8.883 1.00 84.19 88 LYS A O 1
ATOM 719 N N . ARG A 1 89 ? -5.399 -4.297 7.208 1.00 83.31 89 ARG A N 1
ATOM 720 C CA . ARG A 1 89 ? -6.154 -3.292 7.971 1.00 83.31 89 ARG A CA 1
ATOM 721 C C . ARG A 1 89 ? -6.581 -3.801 9.347 1.00 83.31 89 ARG A C 1
ATOM 723 O O . ARG A 1 89 ? -6.278 -3.127 10.324 1.00 83.31 89 ARG A O 1
ATOM 730 N N . ASP A 1 90 ? -7.161 -4.996 9.423 1.00 80.06 90 ASP A N 1
ATOM 731 C CA . ASP A 1 90 ? -7.661 -5.609 10.663 1.00 80.06 90 ASP A CA 1
ATOM 732 C C . ASP A 1 90 ? -6.587 -5.715 11.764 1.00 80.06 90 ASP A C 1
ATOM 734 O O . ASP A 1 90 ? -6.861 -5.533 12.947 1.00 80.06 90 ASP A O 1
ATOM 738 N N . TYR A 1 91 ? -5.326 -5.961 11.393 1.00 79.88 91 TYR A N 1
ATOM 739 C CA . TYR A 1 91 ? -4.208 -6.040 12.345 1.00 79.88 91 TYR A CA 1
ATOM 740 C C . TYR A 1 91 ? -3.766 -4.674 12.878 1.00 79.88 91 TYR A C 1
ATOM 742 O O . TYR A 1 91 ? -2.963 -4.605 13.811 1.00 79.88 91 TYR A O 1
ATOM 750 N N . TYR A 1 92 ? -4.234 -3.597 12.255 1.00 81.31 92 TYR A N 1
ATOM 751 C CA . TYR A 1 92 ? -3.783 -2.238 12.499 1.00 81.31 92 TYR A CA 1
ATOM 752 C C . TYR A 1 92 ? -4.917 -1.273 12.881 1.00 81.31 92 TYR A C 1
ATOM 754 O O . TYR A 1 92 ? -4.650 -0.082 13.013 1.00 81.31 92 TYR A O 1
ATOM 762 N N . GLU A 1 93 ? -6.150 -1.746 13.092 1.00 76.81 93 GLU A N 1
ATOM 763 C CA . GLU A 1 93 ? -7.318 -0.882 13.356 1.00 76.81 93 GLU A CA 1
ATOM 764 C C . GLU A 1 93 ? -7.151 0.047 14.565 1.00 76.81 93 GLU A C 1
ATOM 766 O O . GLU A 1 93 ? -7.676 1.154 14.571 1.00 76.81 93 GLU A O 1
ATOM 771 N N . VAL A 1 94 ? -6.398 -0.389 15.576 1.00 82.62 94 VAL A N 1
ATOM 772 C CA . VAL A 1 94 ? -6.166 0.355 16.827 1.00 82.62 94 VAL A CA 1
ATOM 773 C C . VAL A 1 94 ? -4.868 1.168 16.830 1.00 82.62 94 VAL A C 1
ATOM 775 O O . VAL A 1 94 ? -4.496 1.721 17.862 1.00 82.62 94 VAL A O 1
ATOM 778 N N . LEU A 1 95 ? -4.137 1.211 15.713 1.00 87.00 95 LEU A N 1
ATOM 779 C CA . LEU A 1 95 ? -2.848 1.892 15.637 1.00 87.00 95 LEU A CA 1
ATOM 780 C C . LEU A 1 95 ? -2.978 3.265 14.978 1.00 87.00 95 LEU A C 1
ATOM 782 O O . LEU A 1 95 ? -3.546 3.410 13.899 1.00 87.00 95 LEU A O 1
ATOM 786 N N . GLU A 1 96 ? -2.371 4.258 15.618 1.00 91.94 96 GLU A N 1
ATOM 787 C CA . GLU A 1 96 ? -2.208 5.602 15.073 1.00 91.94 96 GLU A CA 1
ATOM 788 C C . GLU A 1 96 ? -0.898 5.703 14.287 1.00 91.94 96 GLU A C 1
ATOM 790 O O . GLU A 1 96 ? 0.157 5.221 14.714 1.00 91.94 96 GLU A O 1
ATOM 795 N N . PHE A 1 97 ? -0.948 6.342 13.125 1.00 93.25 97 PHE A N 1
ATOM 796 C CA . PHE A 1 97 ? 0.160 6.398 12.180 1.00 93.25 97 PHE A CA 1
ATOM 797 C C . PHE A 1 97 ? 0.699 7.815 12.019 1.00 93.25 97 PHE A C 1
ATOM 799 O O . PHE A 1 97 ? -0.039 8.713 11.647 1.00 93.25 97 PHE A O 1
ATOM 806 N N . ASP A 1 98 ? 2.003 8.009 12.190 1.00 94.00 98 ASP A N 1
ATOM 807 C CA . ASP A 1 98 ? 2.653 9.299 11.926 1.00 94.00 98 ASP A CA 1
ATOM 808 C C . ASP A 1 98 ? 2.835 9.529 10.426 1.00 94.00 98 ASP A C 1
ATOM 810 O O . ASP A 1 98 ? 2.499 10.579 9.885 1.00 94.00 98 ASP A O 1
ATOM 814 N N . LYS A 1 99 ? 3.394 8.528 9.735 1.00 95.62 99 LYS A N 1
ATOM 815 C CA . LYS A 1 99 ? 3.810 8.678 8.339 1.00 95.62 99 LYS A CA 1
ATOM 816 C C . LYS A 1 99 ? 3.853 7.382 7.556 1.00 95.62 99 LYS A C 1
ATOM 818 O O . LYS A 1 99 ? 4.120 6.304 8.094 1.00 95.62 99 LYS A O 1
ATOM 823 N N . LEU A 1 100 ? 3.683 7.530 6.248 1.00 96.38 100 LEU A N 1
ATOM 824 C CA . LEU A 1 100 ? 4.028 6.533 5.242 1.00 96.38 100 LEU A CA 1
ATOM 825 C C . LEU A 1 100 ? 5.477 6.723 4.803 1.00 96.38 100 LEU A C 1
ATOM 827 O O . LEU A 1 100 ? 5.936 7.845 4.610 1.00 96.38 100 LEU A O 1
ATOM 831 N N . ILE A 1 101 ? 6.193 5.620 4.620 1.00 97.12 101 ILE A N 1
ATOM 832 C CA . ILE A 1 101 ? 7.584 5.612 4.176 1.00 97.12 101 ILE A CA 1
ATOM 833 C C . ILE A 1 101 ? 7.680 4.725 2.938 1.00 97.12 101 ILE A C 1
ATOM 835 O O . ILE A 1 101 ? 7.407 3.526 2.989 1.00 97.12 101 ILE A O 1
ATOM 839 N N . PHE A 1 102 ? 8.084 5.321 1.825 1.00 96.50 102 PHE A N 1
ATOM 840 C CA . PHE A 1 102 ? 8.364 4.650 0.566 1.00 96.50 102 PHE A CA 1
ATOM 841 C C . PHE A 1 102 ? 9.872 4.430 0.491 1.00 96.50 102 PHE A C 1
ATOM 843 O O . PHE A 1 102 ? 10.622 5.353 0.181 1.00 96.50 102 PHE A O 1
ATOM 850 N N . THR A 1 103 ? 10.317 3.216 0.811 1.00 95.50 103 THR A N 1
ATOM 851 C CA . THR A 1 103 ? 11.717 2.806 0.664 1.00 95.50 103 THR A CA 1
ATOM 852 C C . THR A 1 103 ? 11.916 2.289 -0.753 1.00 95.50 103 THR A C 1
ATOM 854 O O . THR A 1 103 ? 11.312 1.281 -1.127 1.00 95.50 103 THR A O 1
ATOM 857 N N . TYR A 1 104 ? 12.747 2.954 -1.549 1.00 93.38 104 TYR A N 1
ATOM 858 C CA . TYR A 1 104 ? 12.924 2.627 -2.958 1.00 93.38 104 TYR A CA 1
ATOM 859 C C . TYR A 1 104 ? 14.384 2.611 -3.401 1.00 93.38 104 TYR A C 1
ATOM 861 O O . TYR A 1 104 ? 15.254 3.238 -2.799 1.00 93.38 104 TYR A O 1
ATOM 869 N N . LYS A 1 105 ? 14.645 1.881 -4.483 1.00 91.06 105 LYS A N 1
ATOM 870 C CA . LYS A 1 105 ? 15.923 1.866 -5.189 1.00 91.06 105 LYS A CA 1
ATOM 871 C C . LYS A 1 105 ? 15.662 1.893 -6.685 1.00 91.06 105 LYS A C 1
ATOM 873 O O . LYS A 1 105 ? 14.827 1.144 -7.188 1.00 91.06 105 LYS A O 1
ATOM 878 N N . ILE A 1 106 ? 16.377 2.768 -7.381 1.00 88.81 106 ILE A N 1
ATOM 879 C CA . ILE A 1 106 ? 16.265 2.925 -8.826 1.00 88.81 106 ILE A CA 1
ATOM 880 C C . ILE A 1 106 ? 17.406 2.162 -9.504 1.00 88.81 106 ILE A C 1
ATOM 882 O O . ILE A 1 106 ? 18.566 2.246 -9.092 1.00 88.81 106 ILE A O 1
ATOM 886 N N . HIS A 1 107 ? 17.058 1.397 -10.532 1.00 85.25 107 HIS A N 1
ATOM 887 C CA . HIS A 1 107 ? 17.938 0.500 -11.259 1.00 85.25 107 HIS A CA 1
ATOM 888 C C . HIS A 1 107 ? 17.958 0.854 -12.745 1.00 85.25 107 HIS A C 1
ATOM 890 O O . HIS A 1 107 ? 16.915 1.100 -13.353 1.00 85.25 107 HIS A O 1
ATOM 896 N N . LYS A 1 108 ? 19.149 0.833 -13.347 1.00 81.62 108 LYS A N 1
ATOM 897 C CA . LYS A 1 108 ? 19.301 0.943 -14.804 1.00 81.62 108 LYS A CA 1
ATOM 898 C C . LYS A 1 108 ? 18.810 -0.347 -15.466 1.00 81.62 108 LYS A C 1
ATOM 900 O O . LYS A 1 108 ? 19.031 -1.420 -14.904 1.00 81.62 108 LYS A O 1
ATOM 905 N N . LEU A 1 109 ? 18.180 -0.255 -16.638 1.00 68.12 109 LEU A N 1
ATOM 906 C CA . LEU A 1 109 ? 17.619 -1.421 -17.338 1.00 68.12 109 LEU A CA 1
ATOM 907 C C . LEU A 1 109 ? 18.666 -2.517 -17.632 1.00 68.12 109 LEU A C 1
ATOM 909 O O . LEU A 1 109 ? 18.323 -3.691 -17.640 1.00 68.12 109 LEU A O 1
ATOM 913 N N . ASP A 1 110 ? 19.941 -2.142 -17.768 1.00 64.56 110 ASP A N 1
ATOM 914 C CA . ASP A 1 110 ? 21.059 -3.064 -18.038 1.00 64.56 110 ASP A CA 1
ATOM 915 C C . ASP A 1 110 ? 21.519 -3.862 -16.803 1.00 64.56 110 ASP A C 1
ATOM 917 O O . ASP A 1 110 ? 22.429 -4.689 -16.877 1.00 64.56 110 ASP A O 1
ATOM 921 N N . SER A 1 111 ? 20.944 -3.586 -15.629 1.00 58.91 111 SER A N 1
ATOM 922 C CA . SER A 1 111 ? 21.279 -4.304 -14.401 1.00 58.91 111 SER A CA 1
ATOM 923 C C . SER A 1 111 ? 20.492 -5.614 -14.294 1.00 58.91 111 SER A C 1
ATOM 925 O O . SER A 1 111 ? 19.372 -5.716 -14.772 1.00 58.91 111 SER A O 1
ATOM 927 N N . ILE A 1 112 ? 21.089 -6.615 -13.638 1.00 58.28 112 ILE A N 1
ATOM 928 C CA . ILE A 1 112 ? 20.716 -8.050 -13.524 1.00 58.28 112 ILE A CA 1
ATOM 929 C C . ILE A 1 112 ? 19.255 -8.339 -13.065 1.00 58.28 112 ILE A C 1
ATOM 931 O O . ILE A 1 112 ? 18.843 -9.491 -12.915 1.00 58.28 112 ILE A O 1
ATOM 935 N N . ILE A 1 113 ? 18.432 -7.317 -12.835 1.00 57.97 113 ILE A N 1
ATOM 936 C CA . ILE A 1 113 ? 17.037 -7.448 -12.421 1.00 57.97 113 ILE A CA 1
ATOM 937 C C . ILE A 1 113 ? 16.191 -7.902 -13.610 1.00 57.97 113 ILE A C 1
ATOM 939 O O . ILE A 1 113 ? 15.848 -7.133 -14.502 1.00 57.97 113 ILE A O 1
ATOM 943 N N . LYS A 1 114 ? 15.843 -9.190 -13.573 1.00 55.50 114 LYS A N 1
ATOM 944 C CA . LYS A 1 114 ? 14.893 -9.836 -14.477 1.00 55.50 114 LYS A CA 1
ATOM 945 C C . LYS A 1 114 ? 13.508 -9.215 -14.306 1.00 55.50 114 LYS A C 1
ATOM 947 O O . LYS A 1 114 ? 12.828 -9.558 -13.346 1.00 55.50 114 LYS A O 1
ATOM 952 N N . GLU A 1 115 ? 13.151 -8.353 -15.253 1.00 62.88 115 GLU A N 1
ATOM 953 C CA . GLU A 1 115 ? 11.812 -7.841 -15.569 1.00 62.88 115 GLU A CA 1
ATOM 954 C C . GLU A 1 115 ? 11.038 -7.143 -14.424 1.00 62.88 115 GLU A C 1
ATOM 956 O O . GLU A 1 115 ? 11.141 -7.489 -13.243 1.00 62.88 115 GLU A O 1
ATOM 961 N N . PRO A 1 116 ? 10.221 -6.121 -14.735 1.00 65.94 116 PRO A N 1
ATOM 962 C CA . PRO A 1 116 ? 9.284 -5.581 -13.760 1.00 65.94 116 PRO A CA 1
ATOM 963 C C . PRO A 1 116 ? 8.354 -6.698 -13.274 1.00 65.94 116 PRO A C 1
ATOM 965 O O . PRO A 1 116 ? 7.637 -7.329 -14.047 1.00 65.94 116 PRO A O 1
ATOM 968 N N . ARG A 1 117 ? 8.369 -6.946 -11.963 1.00 75.81 117 ARG A N 1
ATOM 969 C CA . ARG A 1 117 ? 7.517 -7.935 -11.310 1.00 75.81 117 ARG A CA 1
ATOM 970 C C . ARG A 1 117 ? 6.716 -7.262 -10.217 1.00 75.81 117 ARG A C 1
ATOM 972 O O . ARG A 1 117 ? 7.194 -7.020 -9.105 1.00 75.81 117 ARG A O 1
ATOM 979 N N . ILE A 1 118 ? 5.452 -7.046 -10.531 1.00 75.50 118 ILE A N 1
ATOM 980 C CA . ILE A 1 118 ? 4.452 -6.635 -9.563 1.00 75.50 118 ILE A CA 1
ATOM 981 C C . ILE A 1 118 ? 3.827 -7.911 -9.019 1.00 75.50 118 ILE A C 1
ATOM 983 O O . ILE A 1 118 ? 2.989 -8.542 -9.660 1.00 75.50 118 ILE A O 1
ATOM 987 N N . VAL A 1 119 ? 4.285 -8.333 -7.844 1.00 71.81 119 VAL A N 1
ATOM 988 C CA . VAL A 1 119 ? 3.651 -9.442 -7.135 1.00 71.81 119 VAL A CA 1
ATOM 989 C C . VAL A 1 119 ? 2.377 -8.893 -6.512 1.00 71.81 119 VAL A C 1
ATOM 991 O O . VAL A 1 119 ? 2.434 -8.224 -5.481 1.00 71.81 119 VAL A O 1
ATOM 994 N N . GLN A 1 120 ? 1.234 -9.156 -7.146 1.00 71.19 120 GLN A N 1
ATOM 995 C CA . GLN A 1 120 ? -0.044 -8.968 -6.472 1.00 71.19 120 GLN A CA 1
ATOM 996 C C . GLN A 1 120 ? -0.048 -9.849 -5.220 1.00 71.19 120 GLN A C 1
ATOM 998 O O . GLN A 1 120 ? 0.465 -10.980 -5.269 1.00 71.19 120 GLN A O 1
ATOM 1003 N N . PRO A 1 121 ? -0.558 -9.356 -4.083 1.00 65.62 121 PRO A N 1
ATOM 1004 C CA . PRO A 1 121 ? -0.806 -10.229 -2.962 1.00 65.62 121 PRO A CA 1
ATOM 1005 C C . PRO A 1 121 ? -1.781 -11.298 -3.443 1.00 65.62 121 PRO A C 1
ATOM 1007 O O . PRO A 1 121 ? -2.960 -11.054 -3.651 1.00 65.62 121 PRO A O 1
ATOM 1010 N N . THR A 1 122 ? -1.277 -12.512 -3.640 1.00 56.28 122 THR A N 1
ATOM 1011 C CA . THR A 1 122 ? -2.158 -13.662 -3.728 1.00 56.28 122 THR A CA 1
ATOM 1012 C C . THR A 1 122 ? -2.856 -13.690 -2.388 1.00 56.28 122 THR A C 1
ATOM 1014 O O . THR A 1 122 ? -2.216 -13.885 -1.349 1.00 56.28 122 THR A O 1
ATOM 1017 N N . SER A 1 123 ? -4.161 -13.456 -2.405 1.00 46.00 123 SER A N 1
ATOM 1018 C CA . SER A 1 123 ? -5.031 -13.964 -1.374 1.00 46.00 123 SER A CA 1
ATOM 1019 C C . SER A 1 123 ? -4.806 -15.473 -1.367 1.00 46.00 123 SER A C 1
ATOM 1021 O O . SER A 1 123 ? -5.532 -16.252 -1.970 1.00 46.00 123 SER A O 1
ATOM 1023 N N . VAL A 1 124 ? -3.796 -15.934 -0.627 1.00 45.91 124 VAL A N 1
ATOM 1024 C CA . VAL A 1 124 ? -3.857 -17.258 -0.027 1.00 45.91 124 VAL A CA 1
ATOM 1025 C C . VAL A 1 124 ? -4.897 -17.136 1.087 1.00 45.91 124 VAL A C 1
ATOM 1027 O O . VAL A 1 124 ? -4.631 -17.348 2.263 1.00 45.91 124 VAL A O 1
ATOM 1030 N N . VAL A 1 125 ? -6.131 -16.817 0.691 1.00 47.22 125 VAL A N 1
ATOM 1031 C CA . VAL A 1 125 ? -7.274 -17.546 1.186 1.00 47.22 125 VAL A CA 1
ATOM 1032 C C . VAL A 1 125 ? -6.973 -18.960 0.728 1.00 47.22 125 VAL A C 1
ATOM 1034 O O . VAL A 1 125 ? -7.332 -19.384 -0.367 1.00 47.22 125 VAL A O 1
ATOM 1037 N N . SER A 1 126 ? -6.211 -19.691 1.546 1.00 41.97 126 SER A N 1
ATOM 1038 C CA . SER A 1 126 ? -6.298 -21.131 1.489 1.00 41.97 126 SER A CA 1
ATOM 1039 C C . SER A 1 126 ? -7.789 -21.409 1.561 1.00 41.97 126 SER A C 1
ATOM 1041 O O . SER A 1 126 ? -8.444 -21.057 2.542 1.00 41.97 126 SER A O 1
ATOM 1043 N N . THR A 1 127 ? -8.321 -22.008 0.515 1.00 42.53 127 THR A N 1
ATOM 1044 C CA . THR A 1 127 ? -9.704 -22.449 0.361 1.00 42.53 127 THR A CA 1
ATOM 1045 C C . THR A 1 127 ? -10.111 -23.518 1.379 1.00 42.53 127 THR A C 1
ATOM 1047 O O . THR A 1 127 ? -11.148 -24.153 1.234 1.00 42.53 127 THR A O 1
ATOM 1050 N N . LYS A 1 128 ? -9.394 -23.659 2.502 1.00 44.41 128 LYS A N 1
ATOM 1051 C CA . LYS A 1 128 ? -10.055 -23.994 3.759 1.00 44.41 128 LYS A CA 1
ATOM 1052 C C . LYS A 1 128 ? -10.800 -22.752 4.230 1.00 44.41 128 LYS A C 1
ATOM 1054 O O . LYS A 1 128 ? -10.324 -22.026 5.100 1.00 44.41 128 LYS A O 1
ATOM 1059 N N . LEU A 1 129 ? -11.989 -22.548 3.661 1.00 42.56 129 LEU A N 1
ATOM 1060 C CA . LEU A 1 129 ? -13.073 -21.848 4.333 1.00 42.56 129 LEU A CA 1
ATOM 1061 C C . LEU A 1 129 ? -13.182 -22.419 5.758 1.00 42.56 129 LEU A C 1
ATOM 1063 O O . LEU A 1 129 ? -13.874 -23.398 6.014 1.00 42.56 129 LEU A O 1
ATOM 1067 N N . LYS A 1 130 ? -12.494 -21.806 6.719 1.00 46.56 130 LYS A N 1
ATOM 1068 C CA . LYS A 1 130 ? -13.031 -21.701 8.067 1.00 46.56 130 LYS A CA 1
ATOM 1069 C C . LYS A 1 130 ? -14.027 -20.559 7.985 1.00 46.56 130 LYS A C 1
ATOM 1071 O O . LYS A 1 130 ? -13.714 -19.443 8.384 1.00 46.56 130 LYS A O 1
ATOM 1076 N N . SER A 1 131 ? -15.197 -20.828 7.410 1.00 46.97 131 SER A N 1
ATOM 1077 C CA . SER A 1 131 ? -16.353 -19.945 7.515 1.00 46.97 131 SER A CA 1
ATOM 1078 C C . SER A 1 131 ? -16.676 -19.826 9.003 1.00 46.97 131 SER A C 1
ATOM 1080 O O . SER A 1 131 ? -17.421 -20.623 9.566 1.00 46.97 131 SER A O 1
ATOM 1082 N N . LYS A 1 132 ? -16.060 -18.868 9.693 1.00 44.94 132 LYS A N 1
ATOM 1083 C CA . LYS A 1 132 ? -16.611 -18.368 10.942 1.00 44.94 132 LYS A CA 1
ATOM 1084 C C . LYS A 1 132 ? -17.738 -17.446 10.514 1.00 44.94 132 LYS A C 1
ATOM 1086 O O . LYS A 1 132 ? -17.502 -16.286 10.199 1.00 44.94 132 LYS A O 1
ATOM 1091 N N . PHE A 1 133 ? -18.946 -17.995 10.437 1.00 49.06 133 PHE A N 1
ATOM 1092 C CA . PHE A 1 133 ? -20.160 -17.194 10.386 1.00 49.06 133 PHE A CA 1
ATOM 1093 C C . PHE A 1 133 ? -20.207 -16.376 11.681 1.00 49.06 133 PHE A C 1
ATOM 1095 O O . PHE A 1 133 ? -20.603 -16.869 12.736 1.00 49.06 133 PHE A O 1
ATOM 1102 N N . GLY A 1 134 ? -19.679 -15.154 11.625 1.00 41.66 134 GLY A N 1
ATOM 1103 C CA . GLY A 1 134 ? -19.755 -14.200 12.719 1.00 41.66 134 GLY A CA 1
ATOM 1104 C C . GLY A 1 134 ? -21.219 -13.891 13.023 1.00 41.66 134 GLY A C 1
ATOM 1105 O O . GLY A 1 134 ? -21.999 -13.603 12.120 1.00 41.66 134 GLY A O 1
ATOM 1106 N N . GLY A 1 135 ? -21.598 -13.995 14.295 1.00 45.22 135 GLY A N 1
ATOM 1107 C CA . GLY A 1 135 ? -22.877 -13.505 14.820 1.00 45.22 135 GLY A CA 1
ATOM 1108 C C . GLY A 1 135 ? -24.061 -14.473 14.762 1.00 45.22 135 GLY A C 1
ATOM 1109 O O . GLY A 1 135 ? -24.937 -14.382 15.618 1.00 45.22 135 GLY A O 1
ATOM 1110 N N . TYR A 1 136 ? -24.079 -15.446 13.848 1.00 52.25 136 TYR A N 1
ATOM 1111 C CA . TYR A 1 136 ? -25.167 -16.425 13.771 1.00 52.25 136 TYR A CA 1
ATOM 1112 C C . TYR A 1 136 ? -24.676 -17.796 14.212 1.00 52.25 136 TYR A C 1
ATOM 1114 O O . TYR A 1 136 ? -23.832 -18.418 13.571 1.00 52.25 136 TYR A O 1
ATOM 1122 N N . SER A 1 137 ? -25.229 -18.284 15.323 1.00 58.78 137 SER A N 1
ATOM 1123 C CA . SER A 1 137 ? -25.019 -19.651 15.795 1.00 58.78 137 SER A CA 1
ATOM 1124 C C . SER A 1 137 ? -25.751 -20.626 14.871 1.00 58.78 137 SER A C 1
ATOM 1126 O O . SER A 1 137 ? -26.809 -21.156 15.221 1.00 58.78 137 SER A O 1
ATOM 1128 N N . LEU A 1 138 ? -25.207 -20.819 13.666 1.00 64.44 138 LEU A N 1
ATOM 1129 C CA . LEU A 1 138 ? -25.699 -21.823 12.737 1.00 64.44 138 LEU A CA 1
ATOM 1130 C C . LEU A 1 138 ? -25.722 -23.183 13.449 1.00 64.44 138 LEU A C 1
ATOM 1132 O O . LEU A 1 138 ? -24.805 -23.492 14.223 1.00 64.44 138 LEU A O 1
ATOM 1136 N N . PRO A 1 139 ? -26.778 -23.977 13.249 1.00 64.62 139 PRO A N 1
ATOM 1137 C CA . PRO A 1 139 ? -26.858 -25.311 13.817 1.00 64.62 139 PRO A CA 1
ATOM 1138 C C . PRO A 1 139 ? -25.664 -26.163 13.380 1.00 64.62 139 PRO A C 1
ATOM 1140 O O . PRO A 1 139 ? -25.167 -26.049 12.262 1.00 64.62 139 PRO A O 1
ATOM 1143 N N . LYS A 1 140 ? -25.178 -27.021 14.281 1.00 71.69 140 LYS A N 1
ATOM 1144 C CA . LYS A 1 140 ? -23.985 -27.860 14.047 1.00 71.69 140 LYS A CA 1
ATOM 1145 C C . LYS A 1 140 ? -24.228 -29.013 13.061 1.00 71.69 140 LYS A C 1
ATOM 1147 O O . LYS A 1 140 ? -23.325 -29.803 12.816 1.00 71.69 140 LYS A O 1
ATOM 1152 N N . THR A 1 141 ? -25.444 -29.133 12.546 1.00 76.50 141 THR A N 1
ATOM 1153 C CA . THR A 1 141 ? -25.933 -30.242 11.729 1.00 76.50 141 THR A CA 1
ATOM 1154 C C . THR A 1 141 ? -26.755 -29.688 10.573 1.00 76.50 141 THR A C 1
ATOM 1156 O O . THR A 1 141 ? -27.322 -28.609 10.699 1.00 76.50 141 THR A O 1
ATOM 1159 N N . MET A 1 142 ? -26.831 -30.417 9.460 1.00 78.56 142 MET A N 1
ATOM 1160 C CA . MET A 1 142 ? -27.756 -30.122 8.357 1.00 78.56 142 MET A CA 1
ATOM 1161 C C . MET A 1 142 ? -29.164 -30.683 8.597 1.00 78.56 142 MET A C 1
ATOM 1163 O O . MET A 1 142 ? -30.083 -30.362 7.850 1.00 78.56 142 MET A O 1
ATOM 1167 N N . ASP A 1 143 ? -29.334 -31.508 9.632 1.00 83.19 143 ASP A N 1
ATOM 1168 C CA . ASP A 1 143 ? -30.627 -32.064 10.014 1.00 83.19 143 ASP A CA 1
ATOM 1169 C C . ASP A 1 143 ? -31.493 -30.996 10.695 1.00 83.19 143 ASP A C 1
ATOM 1171 O O . ASP A 1 143 ? -31.308 -30.683 11.874 1.00 83.19 143 ASP A O 1
ATOM 1175 N N . ILE A 1 144 ? -32.437 -30.438 9.938 1.00 84.00 144 ILE A N 1
ATOM 1176 C CA . ILE A 1 144 ? -33.310 -29.346 10.376 1.00 84.00 144 ILE A CA 1
ATOM 1177 C C . ILE A 1 144 ? -34.185 -29.721 11.578 1.00 84.00 144 ILE A C 1
ATOM 1179 O O . ILE A 1 144 ? -34.530 -28.840 12.363 1.00 84.00 144 ILE A O 1
ATOM 1183 N N . PHE A 1 145 ? -34.480 -31.012 11.783 1.00 84.62 145 PHE A N 1
ATOM 1184 C CA . PHE A 1 145 ? -35.254 -31.504 12.932 1.00 84.62 145 PHE A CA 1
ATOM 1185 C C . PHE A 1 145 ? -34.512 -31.347 14.259 1.00 84.62 145 PHE A C 1
ATOM 1187 O O . PHE A 1 145 ? -35.123 -31.370 15.322 1.00 84.62 145 PHE A O 1
ATOM 1194 N N . GLN A 1 146 ? -33.198 -31.129 14.207 1.00 84.56 146 GLN A N 1
ATOM 1195 C CA . GLN A 1 146 ? -32.364 -30.887 15.381 1.00 84.56 146 GLN A CA 1
ATOM 1196 C C . GLN A 1 146 ? -32.131 -29.391 15.644 1.00 84.56 146 GLN A C 1
ATOM 1198 O O . GLN A 1 146 ? -31.403 -29.028 16.569 1.00 84.56 146 GLN A O 1
ATOM 1203 N N . TRP A 1 147 ? -32.679 -28.502 14.809 1.00 83.81 147 TRP A N 1
ATOM 1204 C CA . TRP A 1 147 ? -32.406 -27.064 14.884 1.00 83.81 147 TRP A CA 1
ATOM 1205 C C . TRP A 1 147 ? -33.341 -26.335 15.856 1.00 83.81 147 TRP A C 1
ATOM 1207 O O . TRP A 1 147 ? -32.945 -25.307 16.416 1.00 83.81 147 TRP A O 1
ATOM 1217 N N . GLY A 1 148 ? -34.561 -26.841 16.056 1.00 87.06 148 GLY A N 1
ATOM 1218 C CA . GLY A 1 148 ? -35.590 -26.182 16.853 1.00 87.06 148 GLY A CA 1
ATOM 1219 C C . GLY A 1 148 ? -37.014 -26.622 16.513 1.00 87.06 148 GLY A C 1
ATOM 1220 O O . GLY A 1 148 ? -37.215 -27.615 15.818 1.00 87.06 148 GLY A O 1
ATOM 1221 N N . ASP A 1 149 ? -37.994 -25.834 16.955 1.00 89.69 149 ASP A N 1
ATOM 1222 C CA . ASP A 1 149 ? -39.402 -26.045 16.611 1.00 89.69 149 ASP A CA 1
ATOM 1223 C C . ASP A 1 149 ? -39.641 -25.655 15.147 1.00 89.69 149 ASP A C 1
ATOM 1225 O O . ASP A 1 149 ? -39.319 -24.532 14.736 1.00 89.69 149 ASP A O 1
ATOM 1229 N N . ILE A 1 150 ? -40.203 -26.577 14.361 1.00 91.00 150 ILE A N 1
ATOM 1230 C CA . ILE A 1 150 ? -40.406 -26.413 12.918 1.00 91.00 150 ILE A CA 1
ATOM 1231 C C . ILE A 1 150 ? -41.871 -26.113 12.617 1.00 91.00 150 ILE A C 1
ATOM 1233 O O . ILE A 1 150 ? -42.768 -26.850 13.021 1.00 91.00 150 ILE A O 1
ATOM 1237 N N . LEU A 1 151 ? -42.096 -25.081 11.807 1.00 91.69 151 LEU A N 1
ATOM 1238 C CA . LEU A 1 151 ? -43.371 -24.805 11.160 1.00 91.69 151 LEU A CA 1
ATOM 1239 C C . LEU A 1 151 ? -43.188 -24.833 9.642 1.00 91.69 151 LEU A C 1
ATOM 1241 O O . LEU A 1 151 ? -42.542 -23.951 9.073 1.00 91.69 151 LEU A O 1
ATOM 1245 N N . PHE A 1 152 ? -43.782 -25.816 8.970 1.00 90.62 152 PHE A N 1
ATOM 1246 C CA . PHE A 1 152 ? -43.850 -25.820 7.510 1.00 90.62 152 PHE A CA 1
ATOM 1247 C C . PHE A 1 152 ? -44.855 -24.764 7.046 1.00 90.62 152 PHE A C 1
ATOM 1249 O O . PHE A 1 152 ? -46.020 -24.783 7.434 1.00 90.62 152 PHE A O 1
ATOM 1256 N N . ILE A 1 153 ? -44.385 -23.822 6.228 1.00 90.19 153 ILE A N 1
ATOM 1257 C CA . ILE A 1 153 ? -45.184 -22.698 5.709 1.00 90.19 153 ILE A CA 1
ATOM 1258 C C . ILE A 1 153 ? -45.642 -22.927 4.264 1.00 90.19 153 ILE A C 1
ATOM 1260 O O . ILE A 1 153 ? -46.239 -22.044 3.655 1.00 90.19 153 ILE A O 1
ATOM 1264 N N . SER A 1 154 ? -45.335 -24.092 3.698 1.00 85.38 154 SER A N 1
ATOM 1265 C CA . SER A 1 154 ? -45.747 -24.490 2.357 1.00 85.38 154 SER A CA 1
ATOM 1266 C C . SER A 1 154 ? -46.355 -25.885 2.387 1.00 85.38 154 SER A C 1
ATOM 1268 O O . SER A 1 154 ? -45.864 -26.755 3.106 1.00 85.38 154 SER A O 1
ATOM 1270 N N . SER A 1 155 ? -47.402 -26.103 1.589 1.00 82.31 155 SER A N 1
ATOM 1271 C CA . SER A 1 155 ? -48.102 -27.389 1.473 1.00 82.31 155 SER A CA 1
ATOM 1272 C C . SER A 1 155 ? -47.230 -28.502 0.888 1.00 82.31 155 SER A C 1
ATOM 1274 O O . SER A 1 155 ? -47.519 -29.675 1.084 1.00 82.31 155 SER A O 1
ATOM 1276 N N . ASP A 1 156 ? -46.170 -28.134 0.169 1.00 85.38 156 ASP A N 1
ATOM 1277 C CA . ASP A 1 156 ? -45.183 -29.051 -0.411 1.00 85.38 156 ASP A CA 1
ATOM 1278 C C . ASP A 1 156 ? -44.001 -29.345 0.530 1.00 85.38 156 ASP A C 1
ATOM 1280 O O . ASP A 1 156 ? -43.037 -29.992 0.126 1.00 85.38 156 ASP A O 1
ATOM 1284 N N . SER A 1 157 ? -44.038 -28.836 1.767 1.00 82.19 157 SER A N 1
ATOM 1285 C CA . SER A 1 157 ? -42.956 -28.942 2.753 1.00 82.19 157 SER A CA 1
ATOM 1286 C C . SER A 1 157 ? -41.603 -28.372 2.296 1.00 82.19 157 SER A C 1
ATOM 1288 O O . SER A 1 157 ? -40.599 -28.563 2.979 1.00 82.19 157 SER A O 1
ATOM 1290 N N . LYS A 1 158 ? -41.541 -27.600 1.199 1.00 88.00 158 LYS A N 1
ATOM 1291 C CA . LYS A 1 158 ? -40.288 -27.015 0.683 1.00 88.00 158 LYS A CA 1
ATOM 1292 C C . LYS A 1 158 ? -39.864 -25.745 1.402 1.00 88.00 158 LYS A C 1
ATOM 1294 O O . LYS A 1 158 ? -38.769 -25.231 1.173 1.00 88.00 158 LYS A O 1
ATOM 1299 N N . ARG A 1 159 ? -40.730 -25.202 2.257 1.00 90.44 159 ARG A N 1
ATOM 1300 C CA . ARG A 1 159 ? -40.462 -23.993 3.034 1.00 90.44 159 ARG A CA 1
ATOM 1301 C C . ARG A 1 159 ? -40.854 -24.209 4.481 1.00 90.44 159 ARG A C 1
ATOM 1303 O O . ARG A 1 159 ? -41.986 -24.602 4.764 1.00 90.44 159 ARG A O 1
ATOM 1310 N N . ALA A 1 160 ? -39.941 -23.882 5.384 1.00 90.44 160 ALA A N 1
ATOM 1311 C CA . ALA A 1 160 ? -40.191 -23.952 6.814 1.00 90.44 160 ALA A CA 1
ATOM 1312 C C . ALA A 1 160 ? -39.567 -22.772 7.562 1.00 90.44 160 ALA A C 1
ATOM 1314 O O . ALA A 1 160 ? -38.557 -22.198 7.141 1.00 90.44 160 ALA A O 1
ATOM 1315 N N . LEU A 1 161 ? -40.200 -22.428 8.679 1.00 91.44 161 LEU A N 1
ATOM 1316 C CA . LEU A 1 161 ? -39.675 -21.542 9.704 1.00 91.44 161 LEU A CA 1
ATOM 1317 C C . LEU A 1 161 ? -39.210 -22.390 10.882 1.00 91.44 161 LEU A C 1
ATOM 1319 O O . LEU A 1 161 ? -39.947 -23.256 11.345 1.00 91.44 161 LEU A O 1
ATOM 1323 N N . ILE A 1 162 ? -37.998 -22.135 11.364 1.00 89.19 162 ILE A N 1
ATOM 1324 C CA . ILE A 1 162 ? -37.417 -22.867 12.488 1.00 89.19 162 ILE A CA 1
ATOM 1325 C C . ILE A 1 162 ? -37.091 -21.888 13.600 1.00 89.19 162 ILE A C 1
ATOM 1327 O O . ILE A 1 162 ? -36.242 -21.010 13.425 1.00 89.19 162 ILE A O 1
ATOM 1331 N N . ARG A 1 163 ? -37.731 -22.057 14.758 1.00 88.44 163 ARG A N 1
ATOM 1332 C CA . ARG A 1 163 ? -37.390 -21.312 15.971 1.00 88.44 163 ARG A CA 1
ATOM 1333 C C . ARG A 1 163 ? -36.371 -22.101 16.777 1.00 88.44 163 ARG A C 1
ATOM 1335 O O . ARG A 1 163 ? -36.662 -23.190 17.257 1.00 88.44 163 ARG A O 1
ATOM 1342 N N . LYS A 1 164 ? -35.185 -21.531 16.968 1.00 84.31 164 LYS A N 1
ATOM 1343 C CA . LYS A 1 164 ? -34.103 -22.193 17.700 1.00 84.31 164 LYS A CA 1
ATOM 1344 C C . LYS A 1 164 ? -34.459 -22.440 19.170 1.00 84.31 164 LYS A C 1
ATOM 1346 O O . LYS A 1 164 ? -34.912 -21.520 19.854 1.00 84.31 164 LYS A O 1
ATOM 1351 N N . HIS A 1 165 ? -34.134 -23.625 19.691 1.00 76.50 165 HIS A N 1
ATOM 1352 C CA . HIS A 1 165 ? -34.181 -23.864 21.135 1.00 76.50 165 HIS A CA 1
ATOM 1353 C C . HIS A 1 165 ? -33.233 -22.898 21.867 1.00 76.50 165 HIS A C 1
ATOM 1355 O O . HIS A 1 165 ? -32.068 -22.745 21.490 1.00 76.50 165 HIS A O 1
ATOM 1361 N N . ASN A 1 166 ? -33.733 -22.242 22.916 1.00 75.38 166 ASN A N 1
ATOM 1362 C CA . ASN A 1 166 ? -32.991 -21.278 23.740 1.00 75.38 166 ASN A CA 1
ATOM 1363 C C . ASN A 1 166 ? -32.477 -20.036 22.980 1.00 75.38 166 ASN A C 1
ATOM 1365 O O . ASN A 1 166 ? -31.465 -19.447 23.363 1.00 75.38 166 ASN A O 1
ATOM 1369 N N . GLY A 1 167 ? -33.162 -19.620 21.908 1.00 70.38 167 GLY A N 1
ATOM 1370 C CA . GLY A 1 167 ? -32.843 -18.394 21.175 1.00 70.38 167 GLY A CA 1
ATOM 1371 C C . GLY A 1 167 ? -34.077 -17.664 20.640 1.00 70.38 167 GLY A C 1
ATOM 1372 O O . GLY A 1 167 ? -35.166 -18.225 20.540 1.00 70.38 167 GLY A O 1
ATOM 1373 N N . ASN A 1 168 ? -33.884 -16.399 20.257 1.00 75.31 168 ASN A N 1
ATOM 1374 C CA . ASN A 1 168 ? -34.920 -15.567 19.625 1.00 75.31 168 ASN A CA 1
ATOM 1375 C C . ASN A 1 168 ? -34.809 -15.538 18.091 1.00 75.31 168 ASN A C 1
ATOM 1377 O O . ASN A 1 168 ? -35.544 -14.817 17.424 1.00 75.31 168 ASN A O 1
ATOM 1381 N N . SER A 1 169 ? -33.872 -16.296 17.521 1.00 79.75 169 SER A N 1
ATOM 1382 C CA . SER A 1 169 ? -33.667 -16.363 16.077 1.00 79.75 169 SER A CA 1
ATOM 1383 C C . SER A 1 169 ? -34.674 -17.311 15.426 1.00 79.75 169 SER A C 1
ATOM 1385 O O . SER A 1 169 ? -34.866 -18.438 15.891 1.00 79.75 169 SER A O 1
ATOM 1387 N N . ILE A 1 170 ? -35.269 -16.854 14.323 1.00 84.75 170 ILE A N 1
ATOM 1388 C CA . ILE A 1 170 ? -36.103 -17.657 13.429 1.00 84.75 170 ILE A CA 1
ATOM 1389 C C . ILE A 1 170 ? -35.351 -17.800 12.108 1.00 84.75 170 ILE A C 1
ATOM 1391 O O . ILE A 1 170 ? -34.948 -16.802 11.509 1.00 84.75 170 ILE A O 1
ATOM 1395 N N . TYR A 1 171 ? -35.152 -19.035 11.663 1.00 86.19 171 TYR A N 1
ATOM 1396 C CA . TYR A 1 171 ? -34.555 -19.335 10.368 1.00 86.19 171 TYR A CA 1
ATOM 1397 C C . TYR A 1 171 ? -35.652 -19.596 9.347 1.00 86.19 171 TYR A C 1
ATOM 1399 O O . TYR A 1 171 ? -36.573 -20.362 9.619 1.00 86.19 171 TYR A O 1
ATOM 1407 N N . GLN A 1 172 ? -35.527 -19.004 8.163 1.00 89.69 172 GLN A N 1
ATOM 1408 C CA . GLN A 1 172 ? -36.351 -19.345 7.011 1.00 89.69 172 GLN A CA 1
ATOM 1409 C C . GLN A 1 172 ? -35.539 -20.237 6.077 1.00 89.69 172 GLN A C 1
ATOM 1411 O O . GLN A 1 172 ? -34.498 -19.818 5.569 1.00 89.69 172 GLN A O 1
ATOM 1416 N N . ILE A 1 173 ? -36.009 -21.465 5.866 1.00 86.50 173 ILE A N 1
ATOM 1417 C CA . ILE A 1 173 ? -35.315 -22.462 5.049 1.00 86.50 173 ILE A CA 1
ATOM 1418 C C . ILE A 1 173 ? -36.094 -22.791 3.776 1.00 86.50 173 ILE A C 1
ATOM 1420 O O . ILE A 1 173 ? -37.326 -22.794 3.763 1.00 86.50 173 ILE A O 1
ATOM 1424 N N . TYR A 1 174 ? -35.342 -23.081 2.714 1.00 89.62 174 TYR A N 1
ATOM 1425 C CA . TYR A 1 174 ? -35.847 -23.524 1.419 1.00 89.62 174 TYR A CA 1
ATOM 1426 C C . TYR A 1 174 ? -35.208 -24.873 1.090 1.00 89.62 174 TYR A C 1
ATOM 1428 O O . TYR A 1 174 ? -33.996 -24.942 0.882 1.00 89.62 174 TYR A O 1
ATOM 1436 N N . ILE A 1 175 ? -36.015 -25.930 1.060 1.00 82.44 175 ILE A N 1
ATOM 1437 C CA . ILE A 1 175 ? -35.587 -27.269 0.655 1.00 82.44 175 ILE A CA 1
ATOM 1438 C C . ILE A 1 175 ? -35.695 -27.322 -0.870 1.00 82.44 175 ILE A C 1
ATOM 1440 O O . ILE A 1 175 ? -36.778 -27.140 -1.428 1.00 82.44 175 ILE A O 1
ATOM 1444 N N . LYS A 1 176 ? -34.553 -27.483 -1.542 1.00 79.75 176 LYS A N 1
ATOM 1445 C CA . LYS A 1 176 ? -34.500 -27.743 -2.982 1.00 79.75 176 LYS A CA 1
ATOM 1446 C C . LYS A 1 176 ? -34.419 -29.250 -3.199 1.00 79.75 176 LYS A C 1
ATOM 1448 O O . LYS A 1 176 ? -33.699 -29.911 -2.453 1.00 79.75 176 LYS A O 1
ATOM 1453 N N . ASP A 1 177 ? -35.159 -29.726 -4.196 1.00 66.19 177 ASP A N 1
ATOM 1454 C CA . ASP A 1 177 ? -35.012 -31.081 -4.736 1.00 66.19 177 ASP A CA 1
ATOM 1455 C C . ASP A 1 177 ? -33.623 -31.262 -5.371 1.00 66.19 177 ASP A C 1
ATOM 1457 O O . ASP A 1 177 ? -33.095 -30.262 -5.927 1.00 66.19 177 ASP A O 1
#

Foldseek 3Di:
DLPPPPQFDWDKDKDFDPVLDDDLVSLVVSLVVVCVSCVVVQVQKKKWKWKWFQFPVRDIGTQDDTFIDGPVCSVVVSVQSVQSCVVCCVVPVPTGTGIMMITMHIGHNPDPDDDGDGDRPPPPPVPPPPPPVPPDPPDPDPPLVQAADWDQPDPVSQWIWHDGDPDPDIDIGGHDD

Radius of gyration: 25.56 Å; chains: 1; bounding box: 71×55×43 Å

Sequence (177 aa):
MKHINPISAWTDYSYELTNHVLTRDSLIKATNSFYSNISTQLYGQIISLQVKVKVTNGAIRTITRLINFTLSDYSKVNSVILEYWELKRDYYEVLEFDKLIFTYKIHKLDSIIKEPRIVQPTSVVSTKLKSKFGGYSLPKTMDIFQWGDILFISSDSKRALIRKHNGNSIYQIYIKD

Secondary structure (DSSP, 8-state):
------TTS-EEEEEE-TTS---HHHHHHHHHHHHHHHGGG-TTEEEEEEEEEEETTS-EEE-S--EEE-GGGHHHHHHHHHHHHHTTGGGGTT--EEEEEEEEEEEETTSS--S-----------S------SS----SSS-GGGTEEEEE-STTS-EEEEEETTSS-EEEEE---

pLDDT: mean 80.65, std 15.83, range [35.09, 97.12]